Protein AF-A0A0F9RWS4-F1 (afdb_monomer)

Mean predicted aligned error: 4.95 Å

Structure (mmCIF, N/CA/C/O backbone):
data_AF-A0A0F9RWS4-F1
#
_entry.id   AF-A0A0F9RWS4-F1
#
loop_
_atom_site.group_PDB
_atom_site.id
_atom_site.type_symbol
_atom_site.label_atom_id
_atom_site.label_alt_id
_atom_site.label_comp_id
_atom_site.label_asym_id
_atom_site.label_entity_id
_atom_site.label_seq_id
_atom_site.pdbx_PDB_ins_code
_atom_site.Cartn_x
_atom_site.Cartn_y
_atom_site.Cartn_z
_atom_site.occupancy
_atom_site.B_iso_or_equiv
_atom_site.auth_seq_id
_atom_site.auth_comp_id
_atom_site.auth_asym_id
_atom_site.auth_atom_id
_atom_site.pdbx_PDB_model_num
ATOM 1 N N . MET A 1 1 ? -5.068 17.241 -7.470 1.00 82.94 1 MET A N 1
ATOM 2 C CA . MET A 1 1 ? -4.210 16.092 -7.877 1.00 82.94 1 MET A CA 1
ATOM 3 C C . MET A 1 1 ? -2.772 16.330 -7.416 1.00 82.94 1 MET A C 1
ATOM 5 O O . MET A 1 1 ? -2.214 17.376 -7.729 1.00 82.94 1 MET A O 1
ATOM 9 N N . ARG A 1 2 ? -2.178 15.394 -6.664 1.00 94.50 2 ARG A N 1
ATOM 10 C CA . ARG A 1 2 ? -0.844 15.532 -6.042 1.00 94.50 2 ARG A CA 1
ATOM 11 C C . ARG A 1 2 ? 0.005 14.282 -6.279 1.00 94.50 2 ARG A C 1
ATOM 13 O O . ARG A 1 2 ? -0.426 13.189 -5.929 1.00 94.50 2 ARG A O 1
ATOM 20 N N . ILE A 1 3 ? 1.220 14.442 -6.805 1.00 93.19 3 ILE A N 1
ATOM 21 C CA . ILE A 1 3 ? 2.190 13.342 -6.958 1.00 93.19 3 ILE A CA 1
ATOM 22 C C . ILE A 1 3 ? 2.845 13.040 -5.604 1.00 93.19 3 ILE A C 1
ATOM 24 O O . ILE A 1 3 ? 3.246 13.958 -4.889 1.00 93.19 3 ILE A O 1
ATOM 28 N N . LEU A 1 4 ? 2.960 11.760 -5.251 1.00 93.56 4 LEU A N 1
ATOM 29 C CA . LEU A 1 4 ? 3.617 11.304 -4.026 1.00 93.56 4 LEU A CA 1
ATOM 30 C C . LEU A 1 4 ? 5.121 11.104 -4.279 1.00 93.56 4 LEU A C 1
ATOM 32 O O . LEU A 1 4 ? 5.508 10.391 -5.203 1.00 93.56 4 LEU A O 1
ATOM 36 N N . SER A 1 5 ? 5.968 11.705 -3.435 1.00 90.19 5 SER A N 1
ATOM 37 C CA . SER A 1 5 ? 7.438 11.699 -3.571 1.00 90.19 5 SER A CA 1
ATOM 38 C C . SER A 1 5 ? 8.180 11.119 -2.358 1.00 90.19 5 SER A C 1
ATOM 40 O O . SER A 1 5 ? 9.349 11.423 -2.149 1.00 90.19 5 SER A O 1
ATOM 42 N N . ILE A 1 6 ? 7.501 10.310 -1.536 1.00 87.12 6 ILE A N 1
ATOM 43 C CA . ILE A 1 6 ? 8.077 9.684 -0.327 1.00 87.12 6 ILE A CA 1
ATOM 44 C C . ILE A 1 6 ? 9.109 8.600 -0.699 1.00 87.12 6 ILE A C 1
ATOM 46 O O . ILE A 1 6 ? 10.049 8.353 0.048 1.00 87.12 6 ILE A O 1
ATOM 50 N N . GLY A 1 7 ? 8.954 7.979 -1.872 1.00 85.25 7 GLY A N 1
ATOM 51 C CA . GLY A 1 7 ? 9.888 7.002 -2.431 1.00 85.25 7 GLY A CA 1
ATOM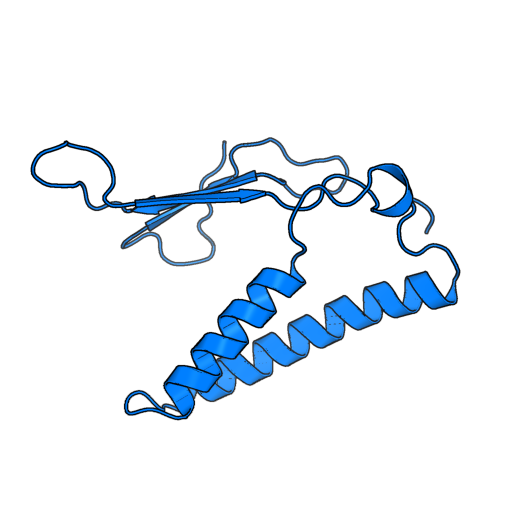 52 C C . GLY A 1 7 ? 10.387 7.398 -3.821 1.00 85.25 7 GLY A C 1
ATOM 53 O O . GLY A 1 7 ? 10.301 8.549 -4.248 1.00 85.25 7 GLY A O 1
ATOM 54 N N . THR A 1 8 ? 10.899 6.419 -4.564 1.00 87.00 8 THR A N 1
ATOM 55 C CA . THR A 1 8 ? 11.333 6.643 -5.947 1.00 87.00 8 THR A CA 1
ATOM 56 C C . THR A 1 8 ? 10.148 6.748 -6.908 1.00 87.00 8 THR A C 1
ATOM 58 O O . THR A 1 8 ? 9.178 6.006 -6.799 1.00 87.00 8 THR A O 1
ATOM 61 N N . THR A 1 9 ? 10.261 7.621 -7.911 1.00 89.94 9 THR A N 1
ATOM 62 C CA . THR A 1 9 ? 9.322 7.693 -9.045 1.00 89.94 9 THR A CA 1
ATOM 63 C C . THR A 1 9 ? 9.958 7.167 -10.334 1.00 89.94 9 THR A C 1
ATOM 65 O O . THR A 1 9 ? 9.584 7.565 -11.432 1.00 89.94 9 THR A O 1
ATOM 68 N N . LYS A 1 10 ? 10.989 6.317 -10.242 1.00 92.00 10 LYS A N 1
ATOM 69 C CA . LYS A 1 10 ? 11.796 5.919 -11.409 1.00 92.00 10 LYS A CA 1
ATOM 70 C C . LYS A 1 10 ? 10.985 5.203 -12.493 1.00 92.00 10 LYS A C 1
ATOM 72 O O . LYS A 1 10 ? 11.132 5.528 -13.667 1.00 92.00 10 LYS A O 1
ATOM 77 N N . TYR A 1 11 ? 10.139 4.249 -12.106 1.00 94.12 11 TYR A N 1
ATOM 78 C CA . TYR A 1 11 ? 9.401 3.391 -13.047 1.00 94.12 11 TYR A CA 1
ATOM 79 C C . TYR A 1 11 ? 7.899 3.669 -13.075 1.00 94.12 11 TYR A C 1
ATOM 81 O O . TYR A 1 11 ? 7.243 3.446 -14.094 1.00 94.12 11 TYR A O 1
ATOM 89 N N . THR A 1 12 ? 7.361 4.180 -11.974 1.00 96.00 12 THR A N 1
ATOM 90 C CA . THR A 1 12 ? 5.942 4.472 -11.797 1.00 96.00 12 THR A CA 1
ATOM 91 C C . THR A 1 12 ? 5.759 5.843 -11.159 1.00 96.00 12 THR A C 1
ATOM 93 O O . THR A 1 12 ? 6.659 6.369 -10.498 1.00 96.00 12 THR A O 1
ATOM 96 N N . THR A 1 13 ? 4.583 6.424 -11.366 1.00 96.25 13 THR A N 1
ATOM 97 C CA . THR A 1 13 ? 4.115 7.616 -10.660 1.00 96.25 13 THR A CA 1
ATOM 98 C C . THR A 1 13 ? 2.907 7.226 -9.823 1.00 96.25 13 THR A C 1
ATOM 100 O O . THR A 1 13 ? 1.969 6.636 -10.358 1.00 96.25 13 THR A O 1
ATOM 103 N N . VAL A 1 14 ? 2.923 7.572 -8.534 1.00 97.12 14 VAL A N 1
ATOM 104 C CA . VAL A 1 14 ? 1.762 7.438 -7.646 1.00 97.12 14 VAL A CA 1
ATOM 105 C C . VAL A 1 14 ? 1.165 8.818 -7.418 1.00 97.12 14 VAL A C 1
ATOM 107 O O . VAL A 1 14 ? 1.882 9.755 -7.055 1.00 97.12 14 VAL A O 1
ATOM 110 N N . THR A 1 15 ? -0.138 8.949 -7.633 1.00 97.12 15 THR A N 1
ATOM 111 C CA . THR A 1 15 ? -0.828 10.238 -7.608 1.00 97.12 15 THR A CA 1
ATOM 112 C C . THR A 1 15 ? -2.094 10.148 -6.771 1.00 97.12 15 THR A C 1
ATOM 114 O O . THR A 1 15 ? -2.917 9.276 -7.015 1.00 97.12 15 THR A O 1
ATOM 117 N N . ALA A 1 16 ? -2.278 11.065 -5.821 1.00 97.31 16 ALA A N 1
ATOM 118 C CA . ALA A 1 16 ? -3.577 11.309 -5.202 1.00 97.31 16 ALA A CA 1
ATOM 119 C C . ALA A 1 16 ? -4.451 12.101 -6.182 1.00 97.31 16 ALA A C 1
ATOM 121 O O . ALA A 1 16 ? -4.062 13.195 -6.619 1.00 97.31 16 ALA A O 1
ATOM 122 N N . VAL A 1 17 ? -5.598 11.539 -6.556 1.00 97.12 17 VAL A N 1
ATOM 123 C CA . VAL A 1 17 ? -6.462 12.084 -7.618 1.00 97.12 17 VAL A CA 1
ATOM 124 C C . VAL A 1 17 ? -7.718 12.775 -7.093 1.00 97.12 17 VAL A C 1
ATOM 126 O O . VAL A 1 17 ? -8.448 13.374 -7.875 1.00 97.12 17 VAL A O 1
ATOM 129 N N . ASP A 1 18 ? -7.927 12.768 -5.779 1.00 96.31 18 ASP A N 1
ATOM 130 C CA . ASP A 1 18 ? -8.910 13.589 -5.078 1.00 96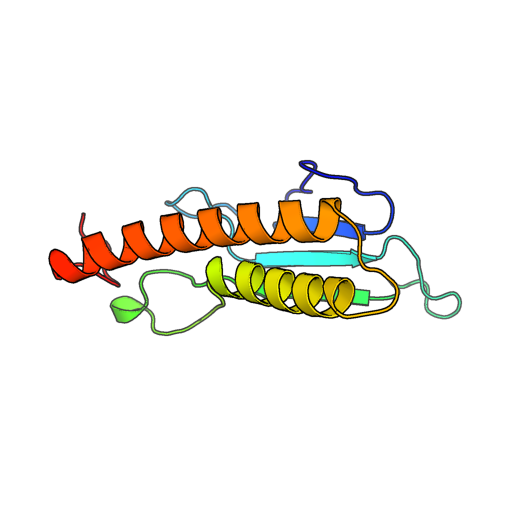.31 18 ASP A CA 1
ATOM 131 C C . ASP A 1 18 ? -8.254 14.513 -4.040 1.00 96.31 18 ASP A C 1
ATOM 133 O O . ASP A 1 18 ? -7.045 14.461 -3.791 1.00 96.31 18 ASP A O 1
ATOM 137 N N . GLU A 1 19 ? -9.062 15.406 -3.472 1.00 94.94 19 GLU A N 1
ATOM 138 C CA . GLU A 1 19 ? -8.626 16.310 -2.411 1.00 94.94 19 GLU A CA 1
ATOM 139 C C . GLU A 1 19 ? -8.676 15.613 -1.042 1.00 94.94 19 GLU A C 1
ATOM 141 O O . GLU A 1 19 ? -9.512 14.725 -0.832 1.00 94.94 19 GLU A O 1
ATOM 146 N N . PRO A 1 20 ? -7.803 16.003 -0.094 1.00 94.31 20 PRO A N 1
ATOM 147 C CA . PRO A 1 20 ? -7.860 15.494 1.265 1.00 94.31 20 PRO A CA 1
ATOM 148 C C . PRO A 1 20 ? -9.239 15.696 1.894 1.00 94.31 20 PRO A C 1
AT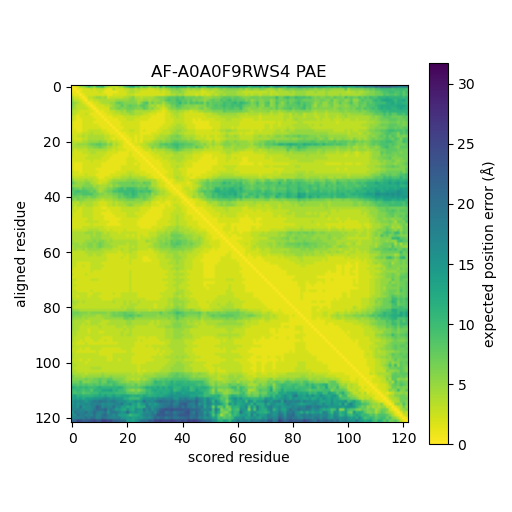OM 150 O O . PRO A 1 20 ? -9.846 16.764 1.803 1.00 94.31 20 PRO A O 1
ATOM 153 N N . SER A 1 21 ? -9.719 14.665 2.578 1.00 90.25 21 SER A N 1
ATOM 154 C CA . SER A 1 21 ? -10.937 14.736 3.376 1.00 90.25 21 SER A CA 1
ATOM 155 C C . SER A 1 21 ? -10.744 15.592 4.630 1.00 90.25 21 SER A C 1
ATOM 157 O O . SER A 1 21 ? -9.641 16.045 4.939 1.00 90.25 21 SER A O 1
ATOM 159 N N . ARG A 1 22 ? -11.806 15.742 5.433 1.00 85.69 22 ARG A N 1
ATOM 160 C CA . ARG A 1 22 ? -11.705 16.349 6.775 1.00 85.69 22 ARG A CA 1
ATOM 161 C C . ARG A 1 22 ? -10.693 15.632 7.680 1.00 85.69 22 ARG A C 1
ATOM 163 O O . ARG A 1 22 ? -10.153 16.259 8.580 1.00 85.69 22 ARG A O 1
ATOM 170 N N . GLY A 1 23 ? -10.428 14.347 7.429 1.00 84.62 23 GLY A N 1
ATOM 171 C CA . GLY A 1 23 ? -9.404 13.565 8.126 1.00 84.62 23 GLY A CA 1
ATOM 172 C C . GLY A 1 23 ? -7.980 13.772 7.598 1.00 84.62 23 GLY A C 1
ATOM 173 O O . GLY A 1 23 ? -7.055 13.144 8.098 1.00 84.62 23 GLY A O 1
ATOM 174 N N . GLY A 1 24 ? -7.785 14.614 6.578 1.00 91.75 24 GLY A N 1
ATOM 175 C CA . GLY A 1 24 ? -6.475 14.942 6.008 1.00 91.75 24 GLY A CA 1
ATOM 176 C C . GLY A 1 24 ? -5.922 13.924 5.004 1.00 91.75 24 GLY A C 1
ATOM 177 O O . GLY A 1 24 ? -4.896 14.191 4.378 1.00 91.75 24 GLY A O 1
ATOM 178 N N . ALA A 1 25 ? -6.597 12.789 4.803 1.00 94.06 25 ALA A N 1
ATOM 179 C CA . ALA A 1 25 ? -6.233 11.780 3.809 1.00 94.06 25 ALA A CA 1
ATOM 180 C C . ALA A 1 25 ? -7.086 11.896 2.535 1.00 94.06 25 ALA A C 1
ATOM 182 O O . ALA A 1 25 ? -8.279 12.203 2.597 1.00 94.06 25 ALA A O 1
ATOM 183 N N . CYS A 1 26 ? -6.455 11.647 1.387 1.00 96.62 26 CYS A N 1
ATOM 184 C CA . CYS A 1 26 ? -7.122 11.407 0.105 1.00 96.62 26 CYS A CA 1
ATOM 185 C C . CYS A 1 26 ? -7.691 9.979 0.097 1.00 96.62 26 CYS A C 1
ATOM 187 O O . CYS A 1 26 ? -7.234 9.139 0.871 1.00 96.62 26 CYS A O 1
ATOM 189 N N . HIS A 1 27 ? -8.648 9.680 -0.781 1.00 96.75 27 HIS A N 1
ATOM 190 C CA . HIS A 1 27 ? -9.222 8.330 -0.866 1.00 96.75 27 HIS A CA 1
ATOM 191 C C . HIS A 1 27 ? -8.936 7.646 -2.194 1.00 96.75 27 HIS A C 1
ATOM 193 O O . HIS A 1 27 ? -9.019 6.426 -2.275 1.00 96.75 27 HIS A O 1
ATOM 199 N N . ASN A 1 28 ? -8.636 8.405 -3.247 1.00 97.88 28 ASN A N 1
ATOM 200 C CA . ASN A 1 28 ? -8.420 7.847 -4.571 1.00 97.88 28 ASN A CA 1
ATOM 201 C C . ASN A 1 28 ? -6.973 8.084 -4.992 1.00 97.88 28 ASN A C 1
ATOM 203 O O . ASN A 1 28 ? -6.495 9.223 -5.034 1.00 97.88 28 ASN A O 1
ATOM 207 N N . TYR A 1 29 ? -6.291 6.999 -5.341 1.00 97.94 29 TYR A N 1
ATOM 208 C CA . TYR A 1 29 ? -4.910 7.024 -5.795 1.00 97.94 29 TYR A CA 1
ATOM 209 C C . TYR A 1 29 ? -4.772 6.277 -7.116 1.00 97.94 29 TYR A C 1
ATOM 211 O O . TYR A 1 29 ? -5.412 5.253 -7.331 1.00 97.94 29 TYR A O 1
ATOM 219 N N . GLU A 1 30 ? -3.903 6.775 -7.987 1.00 97.81 30 GLU A N 1
ATOM 220 C CA . GLU A 1 30 ? -3.536 6.116 -9.237 1.00 97.81 30 GLU A CA 1
ATOM 221 C C . GLU A 1 30 ? -2.051 5.767 -9.245 1.00 97.81 30 GLU A C 1
ATOM 223 O O . GLU A 1 30 ? -1.209 6.592 -8.876 1.00 97.81 30 GLU A O 1
ATOM 228 N N . ILE A 1 31 ? -1.732 4.568 -9.727 1.00 97.31 31 ILE A N 1
ATOM 229 C CA . ILE A 1 31 ? -0.372 4.112 -10.012 1.00 97.31 31 ILE A CA 1
ATOM 230 C C . ILE A 1 31 ? -0.252 3.947 -11.522 1.00 97.31 31 ILE A C 1
ATOM 232 O O . ILE A 1 31 ? -0.966 3.151 -12.126 1.00 97.31 31 ILE A O 1
ATOM 236 N N . VAL A 1 32 ? 0.652 4.701 -12.143 1.00 96.94 32 VAL A N 1
ATOM 237 C CA . VAL A 1 32 ? 0.812 4.722 -13.603 1.00 96.94 32 VAL A CA 1
ATOM 238 C C . VAL A 1 32 ? 2.253 4.408 -13.974 1.00 96.94 32 VAL A C 1
ATOM 240 O O . VAL A 1 32 ? 3.185 4.983 -13.407 1.00 96.94 32 VAL A O 1
ATOM 243 N N . SER A 1 33 ? 2.459 3.522 -14.948 1.00 96.69 33 SER A N 1
ATOM 244 C CA . SER A 1 33 ? 3.794 3.261 -15.491 1.00 96.69 33 SER A CA 1
ATOM 245 C C . SER A 1 33 ? 4.332 4.470 -16.256 1.00 96.69 33 SER A C 1
ATOM 247 O O . SER A 1 33 ? 3.645 5.010 -17.122 1.00 96.69 33 SER A O 1
ATOM 249 N N . LYS A 1 34 ? 5.599 4.834 -16.033 1.00 94.06 34 LYS A N 1
ATOM 250 C CA . LYS A 1 34 ? 6.284 5.852 -16.853 1.00 94.06 34 LYS A CA 1
ATOM 251 C C . LYS A 1 34 ? 6.677 5.345 -18.239 1.00 94.06 34 LYS A C 1
ATOM 253 O O . LYS A 1 34 ? 6.962 6.141 -19.126 1.00 94.06 34 LYS A O 1
ATOM 258 N N . ARG A 1 35 ? 6.720 4.024 -18.421 1.00 93.75 35 ARG A N 1
ATOM 259 C CA . ARG A 1 35 ? 6.913 3.407 -19.731 1.00 93.75 35 ARG A CA 1
ATOM 260 C C . ARG A 1 35 ? 5.593 3.415 -20.495 1.00 93.75 35 ARG A C 1
ATOM 262 O O . ARG A 1 35 ? 4.550 3.066 -19.942 1.00 93.75 35 ARG A O 1
ATOM 269 N N . GLU A 1 36 ? 5.670 3.761 -21.769 1.00 93.12 36 GLU A N 1
ATOM 270 C CA . GLU A 1 36 ? 4.548 3.650 -22.691 1.00 93.12 36 GLU A CA 1
ATOM 271 C C . GLU A 1 36 ? 4.585 2.327 -23.456 1.00 93.12 36 GLU A C 1
ATOM 273 O O . GLU A 1 36 ? 5.652 1.776 -23.754 1.00 93.12 36 GLU A O 1
ATOM 278 N N . HIS A 1 37 ? 3.400 1.825 -23.800 1.00 90.94 37 HIS A N 1
ATOM 279 C CA . HIS A 1 37 ? 3.254 0.764 -24.776 1.00 90.94 37 HIS A CA 1
ATOM 280 C C . HIS A 1 37 ? 3.723 1.280 -26.146 1.00 90.94 37 HIS A C 1
ATOM 282 O O . HIS A 1 37 ? 3.168 2.281 -26.616 1.00 90.94 37 HIS A O 1
ATOM 288 N N . PRO A 1 38 ? 4.683 0.605 -26.811 1.00 87.50 38 PRO A N 1
ATOM 289 C CA . PRO A 1 38 ? 5.297 1.097 -28.048 1.00 87.50 38 PRO A CA 1
ATOM 290 C C . PRO A 1 38 ? 4.290 1.441 -29.151 1.00 87.50 38 PRO A C 1
ATOM 292 O O . PRO A 1 38 ? 4.470 2.411 -29.878 1.00 87.50 38 PRO A O 1
ATOM 295 N N . G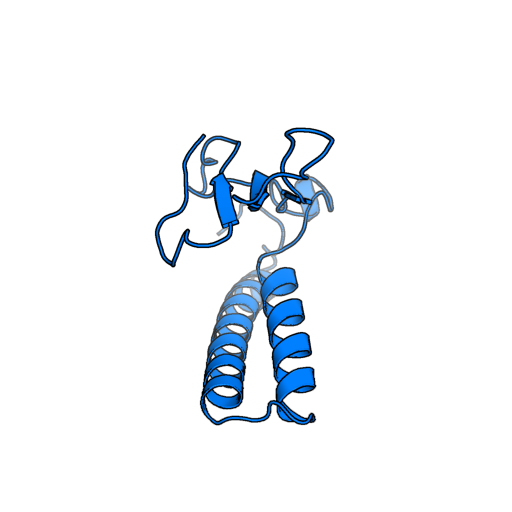LU A 1 39 ? 3.211 0.664 -29.246 1.00 92.31 39 GLU A N 1
ATOM 296 C CA . GLU A 1 39 ? 2.211 0.804 -30.311 1.00 92.31 39 GLU A CA 1
ATOM 297 C C . GLU A 1 39 ? 1.091 1.800 -29.981 1.00 92.31 39 GLU A C 1
ATOM 299 O O . GLU A 1 39 ? 0.584 2.479 -30.869 1.00 92.31 39 GLU A O 1
ATOM 304 N N . PHE A 1 40 ? 0.704 1.919 -28.706 1.00 89.56 40 PHE A N 1
ATOM 305 C CA . PHE A 1 40 ? -0.509 2.651 -28.317 1.00 89.56 40 PHE A CA 1
ATOM 306 C C . PHE A 1 40 ? -0.227 4.034 -27.722 1.00 89.56 40 PHE A C 1
ATOM 308 O O . PHE A 1 40 ? -1.184 4.767 -27.476 1.00 89.56 40 PHE A O 1
ATOM 315 N N . LYS A 1 41 ? 1.048 4.389 -27.472 1.00 89.25 41 LYS A N 1
ATOM 316 C CA . LYS A 1 41 ? 1.465 5.651 -26.817 1.00 89.25 41 LYS A CA 1
ATOM 317 C C . LYS A 1 41 ? 0.660 5.950 -25.542 1.00 89.25 41 LYS A C 1
ATOM 319 O O . LYS A 1 41 ? 0.206 7.063 -25.294 1.00 89.25 41 LYS A O 1
ATOM 324 N N . LYS A 1 42 ? 0.406 4.896 -24.767 1.00 91.56 42 LYS A N 1
ATOM 325 C CA . LYS A 1 42 ? -0.313 4.916 -23.487 1.00 91.56 42 LYS A CA 1
ATOM 326 C C . LYS A 1 42 ? 0.539 4.220 -22.434 1.00 91.56 42 LYS A C 1
ATOM 328 O O . LYS A 1 42 ? 1.329 3.355 -22.812 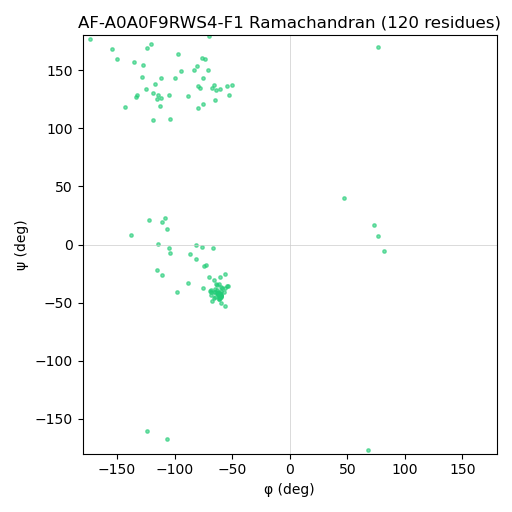1.00 91.56 42 LYS A O 1
ATOM 333 N N . PRO A 1 43 ? 0.374 4.532 -21.139 1.00 93.75 43 PRO A N 1
ATOM 334 C CA . PRO A 1 43 ? 1.051 3.798 -20.076 1.00 93.75 43 PRO A CA 1
ATOM 335 C C . PRO A 1 43 ? 0.854 2.286 -20.229 1.00 93.75 43 PRO A C 1
ATOM 337 O O . PRO A 1 43 ? -0.253 1.841 -20.531 1.00 93.75 43 PRO A O 1
ATOM 340 N N . CYS A 1 44 ? 1.915 1.504 -20.018 1.00 95.00 44 CYS A N 1
ATOM 341 C CA . CYS A 1 44 ? 1.840 0.043 -19.980 1.00 95.00 44 CYS A CA 1
ATOM 342 C C . CYS A 1 44 ? 0.793 -0.467 -18.981 1.00 95.00 44 CYS A C 1
ATOM 344 O O . CYS A 1 44 ? 0.154 -1.478 -19.251 1.00 95.00 44 CYS A O 1
ATOM 346 N N . PHE A 1 45 ? 0.619 0.217 -17.848 1.00 95.62 45 PHE A N 1
ATOM 347 C CA . PHE A 1 45 ? -0.467 -0.059 -16.914 1.00 95.62 45 PHE A CA 1
ATOM 348 C C . PHE A 1 45 ? -0.911 1.197 -16.160 1.00 95.62 45 PHE A C 1
ATOM 350 O O . PHE A 1 45 ? -0.175 2.189 -16.050 1.00 95.62 45 PHE A O 1
ATOM 357 N N . ARG A 1 46 ? -2.135 1.116 -15.638 1.00 96.12 46 ARG A N 1
ATOM 358 C CA . ARG A 1 46 ? -2.746 2.068 -14.714 1.00 96.12 46 ARG A CA 1
ATOM 359 C C . ARG A 1 46 ? -3.591 1.279 -13.720 1.00 96.12 46 ARG A C 1
ATOM 361 O O . ARG A 1 46 ? -4.569 0.666 -14.134 1.00 96.12 46 ARG A O 1
ATOM 368 N N . ASP A 1 47 ? -3.247 1.372 -12.445 1.00 97.62 47 ASP A N 1
ATOM 369 C CA . ASP A 1 47 ? -4.022 0.795 -11.348 1.00 97.62 47 ASP A CA 1
ATOM 370 C C . ASP A 1 47 ? -4.637 1.911 -10.505 1.00 97.62 47 ASP A C 1
ATOM 372 O O . ASP A 1 47 ? -4.019 2.961 -10.302 1.00 97.62 47 ASP A O 1
ATOM 376 N N . VAL A 1 48 ? -5.855 1.682 -10.019 1.00 97.31 48 VAL A N 1
ATOM 377 C CA . VAL A 1 48 ? -6.599 2.630 -9.183 1.00 97.31 48 VAL A CA 1
ATOM 378 C C . VAL A 1 48 ? -6.861 1.986 -7.831 1.00 97.31 48 VAL A C 1
ATOM 380 O O . VAL A 1 48 ? -7.346 0.860 -7.759 1.00 97.31 48 VAL A O 1
ATOM 383 N N . LEU A 1 49 ? -6.553 2.718 -6.766 1.00 97.94 49 LEU A N 1
ATOM 384 C CA . LEU A 1 49 ? -6.842 2.338 -5.390 1.00 97.94 49 LEU A CA 1
ATOM 385 C C . LEU A 1 49 ? -7.901 3.287 -4.833 1.00 97.94 49 LEU A C 1
ATOM 387 O O . LEU A 1 49 ? -7.719 4.507 -4.860 1.00 97.94 49 LEU A O 1
ATOM 391 N N . SER A 1 50 ? -8.988 2.717 -4.319 1.00 97.88 50 SER A N 1
ATOM 392 C CA . SER A 1 50 ? -10.082 3.452 -3.684 1.00 97.88 50 SER A CA 1
ATOM 393 C C . SER A 1 50 ? -10.214 3.012 -2.236 1.00 97.88 50 SER A C 1
ATOM 395 O O . SER A 1 50 ? -10.669 1.905 -1.957 1.00 97.88 50 SER A O 1
ATOM 397 N N . PHE A 1 51 ? -9.800 3.887 -1.329 1.00 97.69 51 PHE A N 1
ATOM 398 C CA . PHE A 1 51 ? -9.894 3.687 0.109 1.00 97.69 51 PHE A CA 1
ATOM 399 C C . PHE A 1 51 ? -11.294 4.007 0.621 1.00 97.69 51 PHE A C 1
ATOM 401 O O . PHE A 1 51 ? -12.021 4.817 0.036 1.00 97.69 51 PHE A O 1
ATOM 408 N N . GLN A 1 52 ? -11.645 3.376 1.737 1.00 95.88 52 GLN A N 1
ATOM 409 C CA . GLN A 1 52 ? -12.908 3.574 2.431 1.00 95.88 52 GLN A CA 1
ATOM 410 C C . GLN A 1 52 ? -13.178 5.056 2.729 1.00 95.88 52 GLN A C 1
ATOM 412 O O . GLN A 1 52 ? -12.365 5.761 3.326 1.00 95.88 52 GLN A O 1
ATOM 417 N N . LYS A 1 53 ? -14.367 5.512 2.334 1.00 94.12 53 LYS A N 1
ATOM 418 C CA . LYS A 1 53 ? -14.889 6.864 2.535 1.00 94.12 53 LYS A CA 1
ATOM 419 C C . LYS A 1 53 ? -15.919 6.850 3.651 1.00 94.12 53 LYS A C 1
ATOM 421 O O . LYS A 1 53 ? -17.042 6.381 3.465 1.00 94.12 53 LYS A O 1
ATOM 426 N N . GLY A 1 54 ? -15.531 7.418 4.786 1.00 89.25 54 GLY A N 1
ATOM 427 C CA . GLY A 1 54 ? -16.375 7.511 5.972 1.00 89.25 54 GLY A CA 1
ATOM 428 C C . GLY A 1 54 ? -16.483 6.198 6.759 1.00 89.25 54 GLY A C 1
ATOM 429 O O . GLY A 1 54 ? -16.020 5.148 6.298 1.00 89.25 54 GLY A O 1
ATOM 430 N N . PRO A 1 55 ? -17.064 6.248 7.970 1.00 88.38 55 PRO A N 1
ATOM 431 C CA . PRO A 1 55 ? -17.153 5.095 8.855 1.00 88.38 55 PRO A CA 1
ATOM 432 C C . PRO A 1 55 ? -18.050 3.992 8.276 1.00 88.38 55 PRO A C 1
ATOM 434 O O . PRO A 1 55 ? -19.129 4.264 7.750 1.00 88.38 55 PRO A O 1
ATOM 437 N N . ILE A 1 56 ? -17.623 2.730 8.393 1.00 89.25 56 ILE A N 1
ATOM 438 C CA . ILE A 1 56 ? -18.311 1.589 7.760 1.00 89.25 56 ILE A CA 1
ATOM 439 C C . ILE A 1 56 ? -19.763 1.444 8.245 1.00 89.25 56 ILE A C 1
ATOM 441 O O . ILE A 1 56 ? -20.632 1.117 7.440 1.00 89.25 56 ILE A O 1
ATOM 445 N N . LYS A 1 57 ? -20.069 1.718 9.523 1.00 86.88 57 LYS A N 1
ATOM 446 C CA . LYS A 1 57 ? -21.449 1.588 10.035 1.00 86.88 57 LYS A CA 1
ATOM 447 C C . LYS A 1 57 ? -22.383 2.689 9.529 1.00 86.88 57 LYS A C 1
ATOM 449 O O . LYS A 1 57 ? -23.595 2.517 9.582 1.00 86.88 57 LYS A O 1
ATOM 454 N N . GLU A 1 58 ? -21.834 3.791 9.025 1.00 89.75 58 GLU A N 1
ATOM 455 C CA . GLU A 1 58 ? -22.601 4.927 8.507 1.00 89.75 58 GLU A CA 1
ATOM 456 C C . GLU A 1 58 ? -22.727 4.880 6.979 1.00 89.75 58 GLU A C 1
ATOM 458 O O . GLU A 1 58 ? -23.787 5.165 6.428 1.00 89.75 58 GLU A O 1
ATOM 463 N N . CYS A 1 59 ? -21.647 4.519 6.280 1.00 91.81 59 CYS A N 1
ATOM 464 C CA . CYS A 1 59 ? -21.560 4.601 4.817 1.00 91.81 59 CYS A CA 1
ATOM 465 C C . CYS A 1 59 ? -21.447 3.235 4.120 1.00 91.81 59 CYS A C 1
ATOM 467 O O . CYS A 1 59 ? -21.342 3.187 2.893 1.00 91.81 59 CYS A O 1
ATOM 469 N N . GLY A 1 60 ? -21.454 2.137 4.879 1.00 93.94 60 GLY A N 1
ATOM 470 C CA . GLY A 1 60 ? -21.183 0.797 4.366 1.00 93.94 60 GLY A CA 1
ATOM 471 C C . GLY A 1 60 ? -19.732 0.612 3.914 1.00 93.94 60 GLY A C 1
ATOM 472 O O . GLY A 1 60 ? -18.893 1.507 4.040 1.00 93.94 60 GLY A O 1
ATOM 473 N N . LEU A 1 61 ? -19.436 -0.571 3.374 1.00 95.50 61 LEU A N 1
ATOM 474 C CA . LEU A 1 61 ? -18.143 -0.868 2.760 1.00 95.50 61 LEU A CA 1
ATOM 475 C C . LEU A 1 61 ? -18.103 -0.286 1.341 1.00 95.50 61 LEU A C 1
ATOM 477 O O . LEU A 1 61 ? -18.889 -0.687 0.483 1.00 95.50 61 LEU A O 1
ATOM 481 N N . ASN A 1 62 ? -17.192 0.653 1.094 1.00 96.19 62 ASN A N 1
ATOM 482 C CA . ASN A 1 62 ? -17.081 1.361 -0.184 1.00 96.19 62 ASN A CA 1
ATOM 483 C C . ASN A 1 62 ? -15.630 1.547 -0.673 1.00 96.19 62 ASN A C 1
ATOM 485 O O . ASN A 1 62 ? -15.405 2.233 -1.671 1.00 96.19 62 ASN A O 1
ATOM 489 N N . GLY A 1 63 ? -14.657 0.923 -0.004 1.00 96.69 63 GLY A N 1
ATOM 490 C CA . GLY A 1 63 ? -13.257 0.919 -0.414 1.00 96.69 63 GLY A CA 1
ATOM 491 C C . GLY A 1 63 ? -12.390 -0.007 0.438 1.00 96.69 63 GLY A C 1
ATOM 492 O O . GLY A 1 63 ? -12.864 -0.615 1.400 1.00 96.69 63 GLY A O 1
ATOM 493 N N . ILE A 1 64 ? -11.116 -0.107 0.063 1.00 96.75 64 ILE A N 1
ATOM 494 C CA . ILE A 1 64 ? -10.102 -0.858 0.812 1.00 96.75 64 ILE A CA 1
ATOM 495 C C . ILE A 1 64 ? -9.698 -0.119 2.092 1.00 96.75 64 ILE A C 1
ATOM 497 O O . ILE A 1 64 ? -9.866 1.100 2.203 1.00 96.75 64 ILE A O 1
ATOM 501 N N . GLN A 1 65 ? 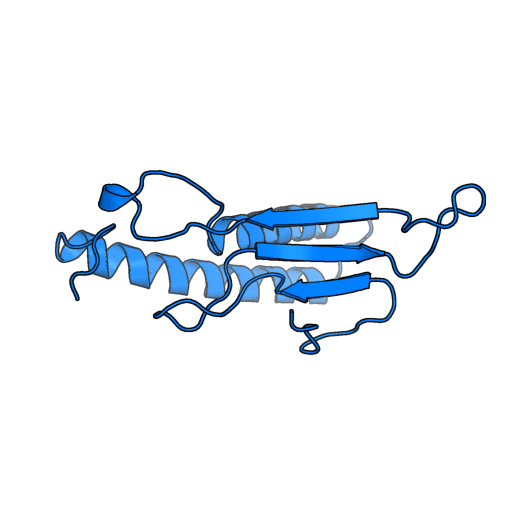-9.137 -0.861 3.038 1.00 95.06 65 GLN A N 1
ATOM 502 C CA . GLN A 1 65 ? -8.489 -0.327 4.232 1.00 95.06 65 GLN A CA 1
ATOM 503 C C . GLN A 1 65 ? -6.968 -0.246 4.031 1.00 95.06 65 GLN A C 1
ATOM 505 O O . GLN A 1 65 ? -6.404 -0.883 3.136 1.00 95.06 65 GLN A O 1
ATOM 510 N N . ASP A 1 66 ? -6.281 0.509 4.889 1.00 95.81 66 ASP A N 1
ATOM 511 C CA . ASP A 1 66 ? -4.813 0.597 4.875 1.00 95.81 66 ASP A CA 1
ATOM 512 C C . ASP A 1 66 ? -4.172 -0.788 5.081 1.00 95.81 66 ASP A C 1
ATOM 514 O O . ASP A 1 66 ? -3.174 -1.146 4.446 1.00 95.81 66 ASP A O 1
ATOM 518 N N . GLU A 1 67 ? -4.791 -1.595 5.943 1.00 96.00 67 GLU A N 1
ATOM 519 C CA . GLU A 1 67 ? -4.383 -2.947 6.294 1.00 96.00 67 GLU A CA 1
ATOM 520 C C . GLU A 1 67 ? -4.383 -3.899 5.091 1.00 96.00 67 GLU A C 1
ATOM 522 O O . GLU A 1 67 ? -3.506 -4.764 5.017 1.00 96.00 67 GLU A O 1
ATOM 527 N N . ASP A 1 68 ? -5.298 -3.726 4.130 1.00 97.25 68 ASP A N 1
ATOM 528 C CA . ASP A 1 68 ? -5.395 -4.593 2.949 1.00 97.25 68 ASP A CA 1
ATOM 529 C C . ASP A 1 68 ? -4.112 -4.524 2.110 1.00 97.25 68 ASP A C 1
ATOM 531 O O . ASP A 1 68 ? -3.565 -5.549 1.690 1.00 97.25 68 ASP A O 1
ATOM 535 N N . LEU A 1 69 ? -3.569 -3.316 1.919 1.00 97.62 69 LEU A N 1
ATOM 536 C CA . LEU A 1 69 ? -2.322 -3.125 1.178 1.00 97.62 69 LEU A CA 1
ATOM 537 C C . LEU A 1 69 ? -1.121 -3.685 1.940 1.00 97.62 69 LEU A C 1
ATOM 539 O O . LEU A 1 69 ? -0.253 -4.314 1.333 1.00 97.62 69 LEU A O 1
ATOM 543 N N . ILE A 1 70 ? -1.073 -3.498 3.262 1.00 98.19 70 ILE A N 1
ATOM 544 C CA . ILE A 1 70 ? 0.008 -4.038 4.096 1.00 98.19 70 ILE A CA 1
ATOM 545 C C . ILE A 1 70 ? 0.031 -5.567 4.004 1.00 98.19 70 ILE A C 1
ATOM 547 O O . ILE A 1 70 ? 1.092 -6.146 3.763 1.00 98.19 70 ILE A O 1
ATOM 551 N N . VAL A 1 71 ? -1.127 -6.223 4.125 1.00 98.06 71 VAL A N 1
ATOM 552 C CA . VAL A 1 71 ? -1.239 -7.687 4.043 1.00 98.06 71 VAL A CA 1
ATOM 553 C C . VAL A 1 71 ? -0.804 -8.207 2.669 1.00 98.06 71 VAL A C 1
ATOM 555 O O . VAL A 1 71 ? -0.051 -9.180 2.612 1.00 98.06 71 VAL A O 1
ATOM 558 N N . ILE A 1 72 ? -1.187 -7.541 1.572 1.00 98.38 72 ILE A N 1
ATOM 559 C CA . ILE A 1 72 ? -0.740 -7.909 0.215 1.00 98.38 72 ILE A CA 1
ATOM 560 C C . ILE A 1 72 ? 0.788 -7.845 0.097 1.00 98.38 72 ILE A C 1
ATOM 562 O O . ILE A 1 72 ? 1.409 -8.752 -0.462 1.00 98.38 72 ILE A O 1
ATOM 566 N N . ILE A 1 73 ? 1.426 -6.791 0.616 1.00 98.31 73 ILE A N 1
ATOM 567 C CA . ILE A 1 73 ? 2.889 -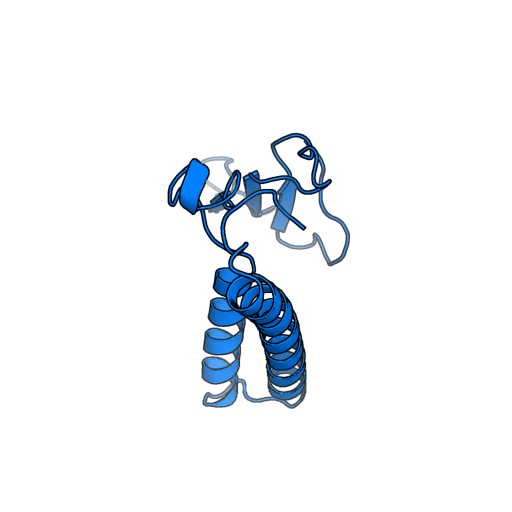6.675 0.559 1.00 98.31 73 ILE A CA 1
ATOM 568 C C . ILE A 1 73 ? 3.562 -7.730 1.443 1.00 98.31 73 ILE A C 1
ATOM 570 O O . ILE A 1 73 ? 4.532 -8.351 1.005 1.00 98.31 73 ILE A O 1
ATOM 574 N N . MET A 1 74 ? 3.037 -7.990 2.642 1.00 98.56 74 MET A N 1
ATOM 575 C CA . MET A 1 74 ? 3.550 -9.046 3.520 1.00 98.56 74 MET A CA 1
ATOM 576 C C . MET A 1 74 ? 3.467 -10.434 2.867 1.00 98.56 74 MET A C 1
ATOM 578 O O . MET A 1 74 ? 4.442 -11.185 2.928 1.00 98.56 74 MET A O 1
ATOM 582 N N . ASP A 1 75 ? 2.357 -10.770 2.203 1.00 98.62 75 ASP A N 1
ATOM 583 C CA . ASP A 1 75 ? 2.201 -12.039 1.476 1.00 98.62 75 ASP A CA 1
ATOM 584 C C . ASP A 1 75 ? 3.254 -12.190 0.366 1.00 98.62 75 ASP A C 1
ATOM 586 O O . ASP A 1 75 ? 3.952 -13.205 0.281 1.00 98.62 75 ASP A O 1
ATOM 590 N N . ARG A 1 76 ? 3.479 -11.125 -0.414 1.00 98.25 76 ARG A N 1
ATOM 591 C CA . ARG A 1 76 ? 4.518 -11.103 -1.455 1.00 98.25 76 ARG A CA 1
ATOM 592 C C . ARG A 1 76 ? 5.922 -11.285 -0.885 1.00 98.25 76 ARG A C 1
ATOM 594 O O . ARG A 1 76 ? 6.700 -12.059 -1.441 1.00 98.25 76 ARG A O 1
ATOM 601 N N . LEU A 1 77 ? 6.253 -10.594 0.207 1.00 98.50 77 LEU A N 1
ATOM 602 C CA . LEU A 1 77 ? 7.554 -10.720 0.872 1.00 98.50 77 LEU A CA 1
ATOM 603 C C . LEU A 1 77 ? 7.774 -12.138 1.399 1.00 98.50 77 LEU A C 1
ATOM 605 O O . LEU A 1 77 ? 8.845 -12.702 1.188 1.00 98.50 77 LEU A O 1
ATOM 609 N N . LYS A 1 78 ? 6.748 -12.754 1.998 1.00 97.69 78 LYS A N 1
ATOM 610 C CA . LYS A 1 78 ? 6.793 -14.159 2.420 1.00 97.69 78 LYS A CA 1
ATOM 611 C C . LYS A 1 78 ? 7.046 -15.091 1.232 1.00 97.69 78 LYS A C 1
ATOM 613 O O . LYS A 1 78 ? 7.888 -15.984 1.324 1.00 97.69 78 LYS A O 1
ATOM 618 N N . GLY A 1 79 ? 6.376 -14.846 0.104 1.00 98.00 79 GLY A N 1
ATOM 619 C CA . GLY A 1 79 ? 6.616 -15.551 -1.154 1.00 98.00 79 GLY A CA 1
ATOM 620 C C . GLY A 1 79 ? 8.075 -15.453 -1.610 1.00 98.00 79 GLY A C 1
ATOM 621 O O . GLY A 1 79 ? 8.720 -16.481 -1.817 1.00 98.00 79 GLY A O 1
ATOM 622 N N . PHE A 1 80 ? 8.630 -14.239 -1.698 1.00 98.00 80 PHE A N 1
ATOM 623 C CA . PHE A 1 80 ? 10.030 -14.034 -2.091 1.00 98.00 80 PHE A CA 1
ATOM 624 C C . PHE A 1 80 ? 11.018 -14.671 -1.116 1.00 98.00 80 PHE A C 1
ATOM 626 O O . PHE A 1 80 ? 11.968 -15.313 -1.566 1.00 98.00 80 PHE A O 1
ATOM 633 N N . GLN A 1 81 ? 10.755 -14.563 0.188 1.00 98.12 81 GLN A N 1
ATOM 634 C CA . GLN A 1 81 ? 11.594 -15.137 1.235 1.00 98.12 81 GLN A CA 1
ATOM 635 C C . GLN A 1 81 ? 11.611 -16.667 1.219 1.00 98.12 81 GLN A C 1
ATOM 637 O O . GLN A 1 81 ? 12.617 -17.273 1.570 1.00 98.12 81 GLN A O 1
ATOM 642 N N . SER A 1 82 ? 10.518 -17.304 0.792 1.00 97.31 82 SER A N 1
ATOM 643 C CA . SER A 1 82 ? 10.464 -18.762 0.618 1.00 97.31 82 SER A CA 1
ATOM 644 C C . SER A 1 82 ? 11.078 -19.254 -0.700 1.00 97.31 82 SER A C 1
ATOM 646 O O . SER A 1 82 ? 11.271 -20.455 -0.881 1.00 97.31 82 SER A O 1
ATOM 648 N N . GLY A 1 83 ? 11.359 -18.343 -1.635 1.00 96.44 83 GLY A N 1
ATOM 649 C CA . GLY A 1 83 ? 11.847 -18.660 -2.971 1.00 96.44 83 GLY A CA 1
ATOM 650 C C . GLY A 1 83 ? 13.329 -18.345 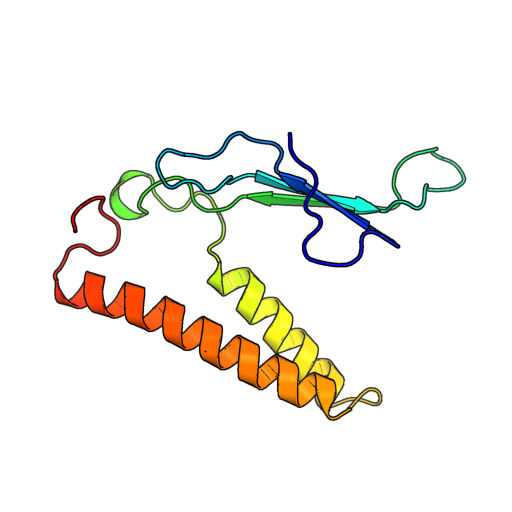-3.180 1.00 96.44 83 GLY A C 1
ATOM 651 O O . GLY A 1 83 ? 14.083 -18.024 -2.268 1.00 96.44 83 GLY A O 1
ATOM 652 N N . LYS A 1 84 ? 13.744 -18.369 -4.449 1.00 97.25 84 LYS A N 1
ATOM 653 C CA . LYS A 1 84 ? 15.126 -18.082 -4.886 1.00 97.25 84 LYS A CA 1
ATOM 654 C C . LYS A 1 84 ? 15.593 -16.631 -4.680 1.00 97.25 84 LYS A C 1
ATOM 656 O O . LYS A 1 84 ? 16.718 -16.306 -5.038 1.00 97.25 84 LYS A O 1
ATOM 661 N N . TYR A 1 85 ? 14.712 -15.760 -4.195 1.00 96.62 85 TYR A N 1
ATOM 662 C CA . TYR A 1 85 ? 14.965 -14.334 -3.983 1.00 96.62 85 TYR A CA 1
ATOM 663 C C . TYR A 1 85 ? 15.002 -13.977 -2.491 1.00 96.62 85 TYR A C 1
ATOM 665 O O . TYR A 1 85 ? 14.807 -12.817 -2.137 1.00 96.62 85 TYR A O 1
ATOM 673 N N . ALA A 1 86 ? 15.203 -14.969 -1.621 1.00 97.56 86 ALA A N 1
ATOM 674 C CA . ALA A 1 86 ? 15.328 -14.761 -0.188 1.00 97.56 86 ALA A CA 1
ATOM 675 C C . ALA A 1 86 ? 16.516 -13.847 0.138 1.00 97.56 86 ALA A C 1
ATOM 677 O O . ALA A 1 86 ? 17.617 -14.043 -0.382 1.00 97.56 86 ALA A O 1
ATOM 678 N N . CYS A 1 87 ? 16.290 -12.864 1.007 1.00 98.19 87 CYS A N 1
ATOM 679 C CA . CYS A 1 87 ? 17.322 -11.950 1.489 1.00 98.19 87 CYS A CA 1
ATOM 680 C C . CYS A 1 87 ? 16.944 -11.391 2.869 1.00 98.19 87 CYS A C 1
ATOM 682 O O . CYS A 1 87 ? 15.824 -11.586 3.346 1.00 98.19 87 CYS A O 1
ATOM 684 N N . GLU A 1 88 ? 17.883 -10.731 3.539 1.00 98.19 88 GLU A N 1
ATOM 685 C CA . GLU A 1 88 ? 17.661 -10.193 4.886 1.00 98.19 88 GLU A CA 1
ATOM 686 C C . GLU A 1 88 ? 16.660 -9.031 4.869 1.00 98.19 88 GLU A C 1
ATOM 688 O O . GLU A 1 88 ? 15.746 -8.982 5.691 1.00 98.19 88 GLU A O 1
ATOM 693 N N . GLU A 1 89 ? 16.739 -8.171 3.855 1.00 98.38 89 GLU A N 1
ATOM 694 C CA . GLU A 1 89 ? 15.886 -6.994 3.694 1.00 98.38 89 GLU A CA 1
ATOM 695 C C . GLU A 1 89 ? 14.411 -7.370 3.499 1.00 98.38 89 GLU A C 1
ATOM 697 O O . GLU A 1 89 ? 13.519 -6.672 3.983 1.00 98.38 89 GLU A O 1
ATOM 702 N N . ASN A 1 90 ? 14.127 -8.500 2.837 1.00 97.94 90 ASN A N 1
ATOM 703 C CA . ASN A 1 90 ? 12.761 -9.015 2.728 1.00 97.94 90 ASN A CA 1
ATOM 704 C C . ASN A 1 90 ? 12.191 -9.364 4.110 1.00 97.94 90 ASN A C 1
ATOM 706 O O . ASN A 1 90 ? 11.031 -9.061 4.398 1.00 97.94 90 ASN A O 1
ATOM 710 N N . SER A 1 91 ? 13.002 -9.999 4.961 1.00 97.69 91 SER A N 1
ATOM 711 C CA . SER A 1 91 ? 12.613 -10.364 6.324 1.00 97.69 91 SER A CA 1
ATOM 712 C C . SER A 1 91 ? 12.440 -9.127 7.205 1.00 97.69 91 SER A C 1
ATOM 714 O O . SER A 1 91 ? 11.458 -9.031 7.941 1.00 97.69 91 SER A O 1
ATOM 716 N N . GLU A 1 92 ? 13.353 -8.159 7.108 1.00 98.56 92 GLU A N 1
ATOM 717 C CA . GLU A 1 92 ? 13.265 -6.890 7.834 1.00 98.56 92 GLU A CA 1
ATOM 718 C C . GLU A 1 92 ? 11.988 -6.125 7.461 1.00 98.56 92 GLU A C 1
ATOM 720 O O . GLU A 1 92 ? 11.193 -5.764 8.334 1.00 98.56 92 GLU A O 1
ATOM 725 N N . ALA A 1 93 ? 11.729 -5.953 6.161 1.00 98.38 93 ALA A N 1
ATOM 726 C CA . ALA A 1 93 ? 10.525 -5.289 5.672 1.00 98.38 93 ALA A CA 1
ATOM 727 C C . ALA A 1 93 ? 9.246 -6.004 6.137 1.00 98.38 93 ALA A C 1
ATOM 729 O O . ALA A 1 93 ? 8.284 -5.348 6.541 1.00 98.38 93 ALA A O 1
ATOM 730 N N . TYR A 1 94 ? 9.236 -7.342 6.135 1.00 98.44 94 TYR A N 1
ATOM 731 C CA . TYR A 1 94 ? 8.102 -8.134 6.615 1.00 98.44 94 TYR A CA 1
ATOM 732 C C . TYR A 1 94 ? 7.806 -7.867 8.099 1.00 98.44 94 TYR A C 1
ATOM 734 O O . TYR A 1 94 ? 6.648 -7.667 8.470 1.00 98.44 94 TYR A O 1
ATOM 742 N N . VAL A 1 95 ? 8.838 -7.813 8.948 1.00 98.38 95 VAL A N 1
ATOM 743 C CA . VAL A 1 95 ? 8.689 -7.517 10.383 1.00 98.38 95 VAL A CA 1
ATOM 744 C C . VAL A 1 95 ? 8.172 -6.093 10.606 1.00 98.38 95 VAL A C 1
ATOM 746 O O . VAL A 1 95 ? 7.238 -5.894 11.385 1.00 98.38 95 VAL A O 1
ATOM 749 N N . LEU A 1 96 ? 8.724 -5.101 9.901 1.00 98.56 96 LEU A N 1
ATOM 750 C CA . LEU A 1 96 ? 8.299 -3.702 10.023 1.00 98.56 96 LEU A CA 1
ATOM 751 C C . LEU A 1 96 ? 6.836 -3.504 9.606 1.00 98.56 96 LEU A C 1
ATOM 753 O O . LEU A 1 96 ? 6.078 -2.827 10.305 1.00 98.56 96 LEU A O 1
ATOM 757 N N . LEU A 1 97 ? 6.416 -4.140 8.511 1.00 98.44 97 LEU A N 1
ATOM 758 C CA . LEU A 1 97 ? 5.022 -4.130 8.069 1.00 98.44 97 LEU A CA 1
ATOM 759 C C . LEU A 1 97 ? 4.098 -4.837 9.068 1.00 98.44 97 LEU A C 1
ATOM 761 O O . LEU A 1 97 ? 3.007 -4.340 9.342 1.00 98.44 97 LEU A O 1
ATOM 765 N N . GLY A 1 98 ? 4.547 -5.938 9.680 1.00 98.19 98 GLY A N 1
ATOM 766 C CA . GLY A 1 98 ? 3.813 -6.610 10.755 1.00 98.19 98 GLY A CA 1
ATOM 767 C C . GLY A 1 98 ? 3.586 -5.709 11.974 1.00 98.19 98 GLY A C 1
ATOM 768 O O . GLY A 1 98 ? 2.479 -5.663 12.512 1.00 98.19 98 GLY A O 1
ATOM 769 N N . ASN A 1 99 ? 4.597 -4.933 12.372 1.00 98.19 99 ASN A N 1
ATOM 770 C CA . ASN A 1 99 ? 4.474 -3.957 13.458 1.00 98.19 99 ASN A CA 1
ATOM 771 C C . ASN A 1 99 ? 3.504 -2.820 13.104 1.00 98.19 99 ASN A C 1
ATOM 773 O O . ASN A 1 99 ? 2.695 -2.419 13.942 1.00 98.19 99 ASN A O 1
ATOM 777 N N . ALA A 1 100 ? 3.546 -2.328 11.861 1.00 97.75 100 ALA A N 1
ATOM 778 C CA . ALA A 1 100 ? 2.590 -1.336 11.374 1.00 97.75 100 ALA A CA 1
ATOM 779 C C . ALA A 1 100 ? 1.150 -1.878 11.419 1.00 97.75 100 ALA A C 1
ATOM 781 O O . ALA A 1 100 ? 0.259 -1.216 11.951 1.00 97.75 100 ALA A O 1
ATOM 782 N N . LEU A 1 101 ? 0.934 -3.114 10.956 1.00 96.56 101 LEU A N 1
ATOM 783 C CA . LEU A 1 101 ? -0.371 -3.776 11.000 1.00 96.56 101 LEU A CA 1
ATOM 784 C C . LEU A 1 101 ? -0.888 -3.940 12.438 1.00 96.56 101 LEU A C 1
ATOM 786 O O . LEU A 1 101 ? -2.060 -3.680 12.708 1.00 96.56 101 LEU A O 1
ATOM 790 N N . ALA A 1 102 ? -0.023 -4.330 13.377 1.00 95.50 102 ALA A N 1
ATOM 791 C CA . ALA A 1 102 ? -0.385 -4.448 14.789 1.00 95.50 102 ALA A CA 1
ATOM 792 C C . ALA A 1 102 ? -0.778 -3.093 15.406 1.00 95.50 102 ALA A C 1
ATOM 794 O O . ALA A 1 102 ? -1.735 -3.019 16.178 1.00 95.50 102 ALA A O 1
ATOM 795 N N . ALA A 1 103 ? -0.078 -2.013 15.046 1.00 96.06 103 ALA A N 1
ATOM 796 C CA . ALA A 1 103 ? -0.411 -0.665 15.502 1.00 96.06 103 ALA A CA 1
ATOM 797 C C . ALA A 1 103 ? -1.780 -0.192 14.982 1.00 96.06 103 ALA A C 1
ATOM 799 O O . ALA A 1 103 ? -2.551 0.393 15.747 1.00 96.06 103 ALA A O 1
ATOM 800 N N . LEU A 1 104 ? -2.104 -0.480 13.716 1.00 93.50 104 LEU A N 1
ATOM 801 C CA . LEU A 1 104 ? -3.408 -0.157 13.129 1.00 93.50 104 LEU A CA 1
ATOM 802 C C . LEU A 1 104 ? -4.543 -0.947 13.793 1.00 93.50 104 LEU A C 1
ATOM 804 O O . LEU A 1 104 ? -5.527 -0.347 14.223 1.00 93.50 104 LEU A O 1
ATOM 808 N N . ARG A 1 105 ? -4.366 -2.259 13.999 1.00 89.44 105 ARG A N 1
ATOM 809 C CA . ARG A 1 105 ? -5.346 -3.098 14.712 1.00 89.44 105 ARG A CA 1
ATOM 810 C C . ARG A 1 105 ? -5.593 -2.624 16.134 1.00 89.44 105 ARG A C 1
ATOM 812 O O . ARG A 1 105 ? -6.737 -2.443 16.518 1.00 89.44 105 ARG A O 1
ATOM 819 N N . LYS A 1 106 ? -4.535 -2.288 16.879 1.00 89.50 106 LYS A N 1
ATOM 820 C CA . LYS A 1 106 ? -4.673 -1.737 18.234 1.00 89.50 106 LYS A CA 1
ATOM 821 C C . LYS A 1 106 ? -5.550 -0.479 18.263 1.00 89.50 106 LYS A C 1
ATOM 823 O O . LYS A 1 106 ? -6.301 -0.281 19.214 1.00 89.50 106 LYS A O 1
ATOM 828 N N . ARG A 1 107 ? -5.462 0.386 17.245 1.00 84.19 107 ARG A N 1
ATOM 829 C CA . ARG A 1 107 ? -6.339 1.564 17.124 1.00 84.19 107 ARG A CA 1
ATOM 830 C C . ARG A 1 107 ? -7.802 1.145 16.957 1.00 84.19 107 ARG A C 1
ATOM 832 O O . ARG A 1 107 ? -8.662 1.771 17.570 1.00 84.19 107 ARG A O 1
ATOM 839 N N . THR A 1 108 ? -8.074 0.123 16.152 1.00 83.00 108 THR A N 1
ATOM 840 C CA . THR A 1 108 ? -9.423 -0.421 15.935 1.00 83.00 108 THR A CA 1
ATOM 841 C C . THR A 1 108 ? -9.961 -1.096 17.197 1.00 83.00 108 THR A C 1
ATOM 843 O O . THR A 1 108 ? -11.026 -0.706 17.667 1.00 83.00 108 THR A O 1
ATOM 846 N N . ASP A 1 109 ? -9.180 -1.965 17.842 1.00 81.38 109 ASP A N 1
ATOM 847 C CA . ASP A 1 109 ? -9.563 -2.671 19.074 1.00 81.38 109 ASP A CA 1
ATOM 848 C C . ASP A 1 109 ? -9.936 -1.697 20.205 1.00 81.38 109 ASP A C 1
ATOM 850 O O . ASP A 1 109 ? -10.910 -1.896 20.928 1.00 81.38 109 ASP A O 1
ATOM 854 N N . VAL A 1 110 ? -9.190 -0.594 20.358 1.00 78.38 110 VAL A N 1
ATOM 855 C CA . VAL A 1 110 ? -9.506 0.448 21.353 1.00 78.38 110 VAL A CA 1
ATOM 856 C C . VAL A 1 110 ? -10.857 1.108 21.065 1.00 78.38 110 VAL A C 1
ATOM 858 O O . VAL A 1 110 ? -11.570 1.475 21.999 1.00 78.38 110 VAL A O 1
ATOM 861 N N . ARG A 1 111 ? -11.228 1.265 19.791 1.00 75.56 111 ARG A N 1
ATOM 862 C CA . ARG A 1 111 ? -12.530 1.818 19.398 1.00 75.56 111 ARG A CA 1
ATOM 863 C C . ARG A 1 111 ? -13.650 0.799 19.591 1.00 75.56 111 ARG A C 1
ATOM 865 O O . ARG A 1 111 ? -14.724 1.183 20.046 1.00 75.56 111 ARG A O 1
ATOM 872 N N . GLU A 1 112 ? -13.397 -0.480 19.316 1.00 75.88 112 GLU A N 1
ATOM 873 C CA . GLU A 1 112 ? -14.342 -1.571 19.589 1.00 75.88 112 GLU A CA 1
ATOM 874 C C . GLU A 1 112 ? -14.646 -1.681 21.081 1.00 75.88 112 GLU A C 1
ATOM 876 O O . GLU A 1 112 ? -15.810 -1.699 21.473 1.00 75.88 112 GLU A O 1
ATOM 881 N N . GLN A 1 113 ? -13.613 -1.654 21.927 1.00 73.44 113 GLN A N 1
ATOM 882 C CA . GLN A 1 113 ? -13.757 -1.711 23.386 1.00 73.44 113 GLN A CA 1
ATOM 883 C C . GLN A 1 113 ? -14.563 -0.538 23.956 1.00 73.44 113 GLN A C 1
ATOM 885 O O . GLN A 1 113 ? -15.203 -0.673 24.995 1.00 73.44 113 GLN A O 1
ATOM 890 N N . ARG A 1 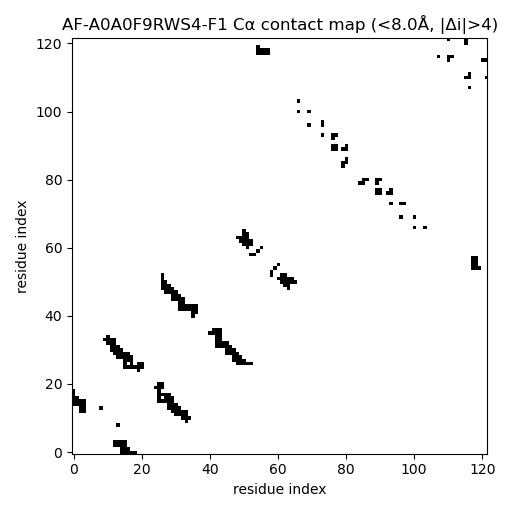114 ? -14.549 0.612 23.276 1.00 73.81 114 ARG A N 1
ATOM 891 C CA . ARG A 1 114 ? -15.366 1.786 23.615 1.00 73.81 114 ARG A CA 1
ATOM 892 C C . ARG A 1 114 ? -16.770 1.753 23.000 1.00 73.81 114 ARG A C 1
ATOM 894 O O . ARG A 1 114 ? -17.575 2.617 23.321 1.00 73.81 114 ARG A O 1
ATOM 901 N N . GLY A 1 115 ? -17.063 0.801 22.113 1.00 73.38 115 GLY A N 1
ATOM 902 C CA . GLY A 1 115 ? -18.328 0.714 21.376 1.00 73.38 115 GLY A CA 1
ATOM 903 C C . GLY A 1 115 ? -18.472 1.707 20.213 1.00 73.38 115 GLY A C 1
ATOM 904 O O . GLY A 1 115 ? -19.538 1.765 19.609 1.00 73.38 115 GLY A O 1
ATOM 905 N N . VAL A 1 116 ? -17.411 2.448 19.863 1.00 73.25 116 VAL A N 1
ATOM 906 C CA . VAL A 1 116 ? -17.409 3.534 18.850 1.00 73.25 116 VAL A CA 1
ATOM 907 C C . VAL A 1 116 ? -16.709 3.141 17.541 1.00 73.25 116 VAL A C 1
ATOM 909 O O . VAL A 1 116 ? -16.339 3.968 16.699 1.00 73.25 116 VAL A O 1
ATOM 912 N N . GLU A 1 117 ? -16.446 1.850 17.359 1.00 71.06 117 GLU A N 1
ATOM 913 C CA . GLU A 1 117 ? -15.869 1.343 16.121 1.00 71.06 117 GLU A CA 1
ATOM 914 C C . GLU A 1 117 ? -16.839 1.561 14.953 1.00 71.06 117 GLU A C 1
ATOM 916 O O . GLU A 1 117 ? -18.033 1.275 15.062 1.00 71.06 117 GLU A O 1
ATOM 921 N N . GLY A 1 118 ? -16.337 2.089 13.836 1.00 59.34 118 GLY A N 1
ATOM 922 C CA . GLY A 1 118 ? -17.155 2.358 12.657 1.00 59.34 118 GLY A CA 1
ATOM 923 C C . GLY A 1 118 ? -18.109 3.551 12.779 1.00 59.34 118 GLY A C 1
ATOM 924 O O . GLY A 1 118 ? -18.997 3.642 11.939 1.00 59.34 118 GLY A O 1
ATOM 925 N N . THR A 1 119 ? -17.916 4.454 13.751 1.00 65.88 119 THR A N 1
ATOM 926 C CA . THR A 1 119 ? -18.620 5.751 13.866 1.00 65.88 119 THR A CA 1
ATOM 927 C C . THR A 1 119 ? -17.631 6.925 13.919 1.00 65.88 119 THR A C 1
ATOM 929 O O . THR A 1 119 ? -16.426 6.722 14.078 1.00 65.88 119 THR A O 1
ATOM 932 N N . HIS A 1 120 ? -18.108 8.166 13.793 1.00 65.94 120 HIS A N 1
ATOM 933 C CA . HIS A 1 120 ? -17.284 9.373 13.993 1.00 65.94 120 HIS A CA 1
ATOM 934 C C . HIS A 1 120 ? -16.973 9.724 15.462 1.00 65.94 120 HIS A C 1
ATOM 936 O O . HIS A 1 120 ? -16.245 10.688 15.716 1.00 65.94 120 HIS A O 1
ATOM 942 N N . GLU A 1 121 ? -17.492 8.967 16.427 1.00 63.12 121 GLU A N 1
ATOM 943 C CA . GLU A 1 121 ? -17.284 9.228 17.854 1.00 63.12 121 GLU A CA 1
ATOM 944 C C . GLU A 1 121 ? -15.829 8.919 18.279 1.00 63.12 121 GLU A C 1
ATOM 946 O O . GLU A 1 121 ? -15.135 8.101 17.656 1.00 63.12 121 GLU A O 1
ATOM 951 N N . ILE A 1 122 ? -15.338 9.641 19.296 1.00 61.25 122 ILE A N 1
ATOM 952 C CA . ILE A 1 122 ? -13.959 9.566 19.830 1.00 61.25 122 ILE A CA 1
ATOM 953 C C . ILE A 1 122 ? -13.892 8.598 21.016 1.00 61.25 122 ILE A C 1
ATOM 955 O O . ILE A 1 122 ? -14.758 8.723 21.904 1.00 61.25 122 ILE A O 1
#

Solvent-accessible surface area (backbone atoms only — not comparable to full-atom values): 6998 Å² total; per-residue (Å²): 109,47,78,66,73,92,62,85,61,85,60,37,46,45,29,34,68,42,70,58,43,97,85,68,50,56,42,36,36,37,41,33,36,71,52,56,34,91,88,73,78,37,54,69,46,75,49,78,48,49,36,50,63,67,37,45,77,77,60,42,89,71,42,49,57,76,60,58,58,50,50,55,52,41,53,51,33,53,50,34,52,76,44,101,66,48,51,68,65,44,54,51,53,39,52,54,49,50,52,50,48,52,56,54,48,53,58,48,51,57,28,48,76,69,71,36,55,43,49,93,62,132

pLDDT: mean 91.94, std 8.77, range [59.34, 98.62]

InterPro domains:
  IPR056098 Acb2/Tad1, hairpin domain [PF24729] (50-103)

Nearest PDB structures (foldseek):
  8kbe-assembly1_B  TM=9.255E-01  e=1.555E-10  Clostridium botulinum
  8kbf-assembly1_B  TM=9.247E-01  e=2.000E-10  Clostridium botulinum
  8kbb-assembly1_B  TM=8.502E-01  e=3.105E-10  Clostridioides mangenotii LM2
  7uav-assembly1_A  TM=9.155E-01  e=2.049E-09  Clostridium botulinum
  8kbb-assembly1_A  TM=8.473E-01  e=7.207E-09  Clostridioides mangenotii LM2

Secondary structure (DSSP, 8-state):
-EE--SS--SSEEEEE-S---TTS--SEEEEEESSBPTTT-SBS-EEEEEB--S-HHHH-S-SB-HHHHHHHHHHHHHHHHHTTT--HHHHHHHHHHHHHHHHHHHHHHHHHHTT-TTSS--

Organism: NCBI:txid412755

Foldseek 3Di:
DAWDDPDDPPFWIKDQPDAQDVVRDGFKIKIFTPDADPPPRGTPDIDMAGHDDAFCVVPNDDGDHPLVVLVVLLVVLVVCCVDPNNDPVSVVSNVVSVVVNVVVVVVQVVCVVVVNHRHPDD

Sequence (122 aa):
MRILSIGTTKYTTVTAVDEPSRGGACHNYEIVSKREHPEFKKPCFRDVLSFQKGPIKECGLNGIQDEDLIVIIMDRLKGFQSGKYACEENSEAYVLLGNALAALRKRTDVREQRGVEGTHEI

Radius of gyration: 17.68 Å; Cα contacts (8 Å, |Δi|>4): 151; chains: 1; bounding box: 40×35×54 Å